Protein AF-A0A8S2RZ69-F1 (afdb_monomer_lite)

Foldseek 3Di:
DVLLLVLLVCCVVPPQLVVLCVVVVAGAHHQDPVDPCSVLSNLVRVLVDPLVSSCVSCVVVVNNVSRADPVNSVVSVVVNVLCVLVVVLVCQLPDPPDDNVVCNVVSVVVNVVVVVVVVD

Structure (mmCIF, N/CA/C/O backbone):
data_AF-A0A8S2RZ69-F1
#
_entry.id   AF-A0A8S2RZ69-F1
#
loop_
_atom_site.group_PDB
_atom_site.id
_atom_site.type_symbol
_atom_site.label_atom_id
_atom_site.label_alt_id
_atom_site.label_comp_id
_atom_site.label_asym_id
_atom_site.label_entity_id
_atom_site.label_seq_id
_atom_site.pdbx_PDB_ins_code
_atom_site.Cartn_x
_atom_site.Cartn_y
_atom_site.Cartn_z
_atom_site.occupancy
_atom_site.B_iso_or_equiv
_atom_site.auth_seq_id
_atom_site.auth_comp_id
_atom_site.auth_asym_id
_atom_site.auth_atom_id
_atom_site.pdbx_PDB_model_num
ATOM 1 N N . LEU A 1 1 ? -9.057 -2.128 -3.092 1.00 83.69 1 LEU A N 1
ATOM 2 C CA . LEU A 1 1 ? -8.715 -0.689 -3.267 1.00 83.69 1 LEU A CA 1
ATOM 3 C C . LEU A 1 1 ? -9.646 0.291 -2.535 1.00 83.69 1 LEU A C 1
ATOM 5 O O . LEU A 1 1 ? -9.134 1.133 -1.813 1.00 83.69 1 LEU A O 1
ATOM 9 N N . VAL A 1 2 ? -10.983 0.189 -2.632 1.00 91.19 2 VAL A N 1
ATOM 10 C CA . VAL A 1 2 ? -11.909 1.153 -1.977 1.00 91.19 2 VAL A CA 1
ATOM 11 C C . VAL A 1 2 ? -11.658 1.319 -0.470 1.00 91.19 2 VAL A C 1
ATOM 13 O O . VAL A 1 2 ? -11.609 2.448 0.014 1.00 91.19 2 VAL A O 1
ATOM 16 N N . LYS A 1 3 ? -11.468 0.218 0.275 1.00 94.12 3 LYS A N 1
ATOM 17 C CA . LYS A 1 3 ? -11.137 0.271 1.712 1.00 94.12 3 LYS A CA 1
ATOM 18 C C . LYS A 1 3 ? -9.845 1.049 1.970 1.00 94.12 3 LYS A C 1
ATOM 20 O O . LYS A 1 3 ? -9.861 1.978 2.764 1.00 94.12 3 LYS A O 1
ATOM 25 N N . VAL A 1 4 ? -8.774 0.750 1.231 1.00 93.69 4 VAL A N 1
ATOM 26 C CA . VAL A 1 4 ? -7.487 1.466 1.309 1.00 93.69 4 VAL A CA 1
ATOM 27 C C . VAL A 1 4 ? -7.665 2.965 1.062 1.00 93.69 4 VAL A C 1
ATOM 29 O O . VAL A 1 4 ? -7.166 3.774 1.835 1.00 93.69 4 VAL A O 1
ATOM 32 N N . SER A 1 5 ? -8.443 3.360 0.049 1.00 91.81 5 SER A N 1
ATOM 33 C CA . SER A 1 5 ? -8.727 4.778 -0.206 1.00 91.81 5 SER A CA 1
ATOM 34 C C . SER A 1 5 ? -9.486 5.445 0.945 1.00 91.81 5 SER A C 1
ATOM 36 O O . SER A 1 5 ? -9.241 6.614 1.241 1.00 91.81 5 SER A O 1
ATOM 38 N N . LYS A 1 6 ? -10.399 4.724 1.609 1.00 93.56 6 LYS A N 1
ATOM 39 C CA . LYS A 1 6 ? -11.114 5.228 2.792 1.00 93.56 6 LYS A CA 1
ATOM 40 C C . LYS A 1 6 ? -10.202 5.328 4.015 1.00 93.56 6 LYS A C 1
ATOM 42 O O . LYS A 1 6 ? -10.269 6.341 4.700 1.00 93.56 6 LYS A O 1
ATOM 47 N N . ILE A 1 7 ? -9.328 4.347 4.243 1.00 94.56 7 ILE A N 1
ATOM 48 C CA . ILE A 1 7 ? -8.312 4.371 5.309 1.00 94.56 7 ILE A CA 1
ATOM 49 C C . ILE A 1 7 ? -7.368 5.560 5.103 1.00 94.56 7 ILE A C 1
ATOM 51 O O . ILE A 1 7 ? -7.170 6.355 6.016 1.00 94.56 7 ILE A O 1
ATOM 55 N N . ALA A 1 8 ? -6.857 5.742 3.884 1.00 93.19 8 ALA A N 1
ATOM 56 C CA . ALA A 1 8 ? -6.025 6.888 3.542 1.00 93.19 8 ALA A CA 1
ATOM 57 C C . ALA A 1 8 ? -6.791 8.204 3.711 1.00 93.19 8 ALA A C 1
ATOM 59 O O . ALA A 1 8 ? -6.264 9.159 4.252 1.00 93.19 8 ALA A O 1
ATOM 60 N N . LYS A 1 9 ? -8.064 8.289 3.309 1.00 92.81 9 LYS A N 1
ATOM 61 C CA . LYS A 1 9 ? -8.866 9.490 3.589 1.00 92.81 9 LYS A CA 1
ATOM 62 C C . LYS A 1 9 ? -8.951 9.754 5.096 1.00 92.81 9 LYS A C 1
ATOM 64 O O . LYS A 1 9 ? -8.748 10.890 5.512 1.00 92.81 9 LYS A O 1
ATOM 69 N N . LEU A 1 10 ? -9.207 8.715 5.888 1.00 93.44 10 LEU A N 1
ATOM 70 C CA . LEU A 1 10 ? -9.349 8.807 7.336 1.00 93.44 10 LEU A CA 1
ATOM 71 C C . LEU A 1 10 ? -8.071 9.318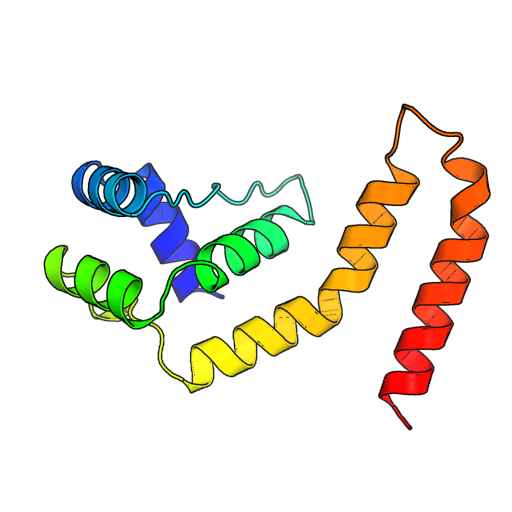 8.015 1.00 93.44 10 LEU A C 1
ATOM 73 O O . LEU A 1 10 ? -8.184 10.154 8.906 1.00 93.44 10 LEU A O 1
ATOM 77 N N . SER A 1 11 ? -6.882 8.915 7.547 1.00 93.44 11 SER A N 1
ATOM 78 C CA . SER A 1 11 ? -5.590 9.414 8.060 1.00 93.44 11 SER A CA 1
ATOM 79 C C . SER A 1 11 ? -5.359 10.903 7.842 1.00 93.44 11 SER A C 1
ATOM 81 O O . SER A 1 11 ? -4.517 11.476 8.517 1.00 93.44 11 SER A O 1
ATOM 83 N N . HIS A 1 12 ? -6.105 11.540 6.936 1.00 91.38 12 HIS A N 1
ATOM 84 C CA . HIS A 1 12 ? -6.019 12.985 6.690 1.00 91.38 12 HIS A CA 1
ATOM 85 C C . HIS A 1 12 ? -7.206 13.768 7.250 1.00 91.38 12 HIS A C 1
ATOM 87 O O . HIS A 1 12 ? -7.127 14.986 7.363 1.00 91.38 12 HIS A O 1
ATOM 93 N N . THR A 1 13 ? -8.326 13.106 7.549 1.00 92.81 13 THR A N 1
ATOM 94 C CA . THR A 1 13 ? -9.553 13.781 8.005 1.00 92.81 13 THR A CA 1
ATOM 95 C C . THR A 1 13 ? -9.873 13.566 9.479 1.00 92.81 13 THR A C 1
ATOM 97 O O . THR A 1 13 ? -10.692 14.302 10.015 1.00 92.81 13 THR A O 1
ATOM 100 N N . SER A 1 14 ? -9.292 12.554 10.128 1.00 93.88 14 SER A N 1
ATOM 101 C CA . SER A 1 14 ? -9.512 12.262 11.546 1.00 93.88 14 SER A CA 1
ATOM 102 C C . SER A 1 14 ? -8.213 12.411 12.325 1.00 93.88 14 SER A C 1
ATOM 104 O O . SER A 1 14 ? -7.305 11.594 12.176 1.00 93.88 14 SER A O 1
ATOM 106 N N . THR A 1 15 ? -8.154 13.425 13.190 1.00 93.25 15 THR A N 1
ATOM 107 C CA . THR A 1 15 ? -7.001 13.690 14.060 1.00 93.25 15 THR A CA 1
ATOM 108 C C . THR A 1 15 ? -6.697 12.494 14.959 1.00 93.25 15 THR A C 1
ATOM 110 O O . THR A 1 15 ? -5.559 12.056 15.022 1.00 93.25 15 THR A O 1
ATOM 113 N N . ILE A 1 16 ? -7.728 11.876 15.548 1.00 95.00 16 ILE A N 1
ATOM 114 C CA . ILE A 1 16 ? -7.571 10.711 16.436 1.00 95.00 16 ILE A CA 1
ATOM 115 C C . ILE A 1 16 ? -6.944 9.527 15.687 1.00 95.00 16 ILE A C 1
ATOM 117 O O . ILE A 1 16 ? -6.085 8.827 16.218 1.00 95.00 16 ILE A O 1
ATOM 121 N N . PHE A 1 17 ? -7.378 9.277 14.448 1.00 94.88 17 PHE A N 1
ATOM 122 C CA . PHE A 1 17 ? -6.824 8.185 13.648 1.00 94.88 17 PHE A CA 1
ATOM 123 C C . PHE A 1 17 ? -5.378 8.482 13.222 1.00 94.88 17 PHE A C 1
ATOM 125 O O . PHE A 1 17 ? -4.535 7.592 13.287 1.00 94.88 17 PHE A O 1
ATOM 132 N N . ALA A 1 18 ? -5.083 9.728 12.838 1.00 94.25 18 ALA A N 1
ATOM 133 C CA . ALA A 1 18 ? -3.733 10.165 12.491 1.00 94.25 18 ALA A CA 1
ATOM 134 C C . ALA A 1 18 ? -2.759 10.034 13.676 1.00 94.25 18 ALA A C 1
ATOM 136 O O . ALA A 1 18 ? -1.708 9.420 13.521 1.00 94.25 18 ALA A O 1
ATOM 137 N N . GLU A 1 19 ? -3.144 10.505 14.865 1.00 94.62 19 GLU A N 1
ATOM 138 C CA . GLU A 1 19 ? -2.346 10.392 16.097 1.00 94.62 19 GLU A CA 1
ATOM 139 C C . GLU A 1 19 ? -2.052 8.930 16.460 1.00 94.62 19 GLU A C 1
ATOM 141 O O . GLU A 1 19 ? -0.942 8.587 16.863 1.00 94.62 19 GLU A O 1
ATOM 146 N N . LYS A 1 20 ? -3.032 8.031 16.293 1.00 94.88 20 LYS A N 1
ATOM 147 C CA . LYS A 1 20 ? -2.836 6.597 16.552 1.00 94.88 20 LYS A CA 1
ATOM 148 C C . LYS A 1 20 ? -1.865 5.950 15.568 1.00 94.88 20 LYS A C 1
ATOM 150 O O . LYS A 1 20 ? -1.074 5.111 15.988 1.00 94.88 20 LYS A O 1
ATOM 155 N N . LEU A 1 21 ? -1.910 6.337 14.292 1.00 94.25 21 LEU A N 1
ATOM 156 C CA . LEU A 1 21 ? -0.933 5.887 13.299 1.00 94.25 21 LEU A CA 1
ATOM 157 C C . LEU A 1 21 ? 0.470 6.420 13.610 1.00 94.25 21 LEU A C 1
ATOM 159 O O . LEU A 1 21 ? 1.440 5.669 13.541 1.00 94.25 21 LEU A O 1
ATOM 163 N N . GLU A 1 22 ? 0.580 7.685 14.006 1.00 93.69 22 GLU A N 1
ATOM 164 C CA . GLU A 1 22 ? 1.855 8.290 14.388 1.00 93.69 22 GLU A CA 1
ATOM 165 C C . GLU A 1 22 ? 2.455 7.617 15.629 1.00 93.69 22 GLU A C 1
ATOM 167 O O . GLU A 1 22 ? 3.656 7.360 15.669 1.00 93.69 22 GLU A O 1
ATOM 172 N N . HIS A 1 23 ? 1.620 7.226 16.597 1.00 94.06 23 HIS A N 1
ATOM 173 C CA . HIS A 1 23 ? 2.057 6.503 17.794 1.00 94.06 23 HIS A CA 1
ATOM 174 C C . HIS A 1 23 ? 2.697 5.140 17.485 1.00 94.06 23 HIS A C 1
ATOM 176 O O . HIS A 1 23 ? 3.608 4.719 18.193 1.00 94.06 23 HIS A O 1
ATOM 182 N N . ILE A 1 24 ? 2.264 4.472 16.410 1.00 92.69 24 ILE A N 1
ATOM 183 C CA . ILE A 1 24 ? 2.892 3.237 15.906 1.00 92.69 24 ILE A CA 1
ATOM 184 C C . ILE A 1 24 ? 3.989 3.515 14.856 1.00 92.69 24 ILE A C 1
ATOM 186 O O . ILE A 1 24 ? 4.476 2.601 14.191 1.00 92.69 24 ILE A O 1
ATOM 190 N N . GLY A 1 25 ? 4.381 4.781 14.672 1.00 91.31 25 GLY A N 1
ATOM 191 C CA . GLY A 1 25 ? 5.428 5.204 13.740 1.00 91.31 25 GLY A CA 1
ATOM 192 C C . GLY A 1 25 ? 5.044 5.068 12.264 1.00 91.31 25 GLY A C 1
ATOM 193 O O . GLY A 1 25 ? 5.914 4.880 11.411 1.00 91.31 25 GLY A O 1
ATOM 194 N N . LYS A 1 26 ? 3.748 5.109 11.934 1.00 92.38 26 LYS A N 1
ATOM 195 C CA . LYS A 1 26 ? 3.231 4.923 10.571 1.00 92.38 26 LYS A CA 1
ATOM 196 C C . LYS A 1 26 ? 2.529 6.186 10.075 1.00 92.38 26 LYS A C 1
ATOM 198 O O . LYS A 1 26 ? 1.902 6.920 10.825 1.00 92.38 26 LYS A O 1
ATOM 203 N N . SER A 1 27 ? 2.597 6.419 8.767 1.00 89.62 27 SER A N 1
ATOM 204 C CA . SER A 1 27 ? 1.862 7.492 8.094 1.00 89.62 27 SER A CA 1
ATOM 205 C C . SER A 1 27 ? 1.427 7.032 6.708 1.00 89.62 27 SER A C 1
ATOM 207 O O . SER A 1 27 ? 2.173 6.340 6.009 1.00 89.62 27 SER A O 1
ATOM 209 N N . ILE A 1 28 ? 0.203 7.397 6.318 1.00 88.62 28 ILE A N 1
ATOM 210 C CA . ILE A 1 28 ? -0.392 7.004 5.039 1.00 88.62 28 ILE A CA 1
ATOM 211 C C . ILE A 1 28 ? -0.516 8.251 4.154 1.00 88.62 28 ILE A C 1
ATOM 213 O O . ILE A 1 28 ? -1.286 9.161 4.474 1.00 88.62 28 ILE A O 1
ATOM 217 N N . PRO A 1 29 ? 0.193 8.320 3.015 1.00 80.81 29 PRO A N 1
ATOM 218 C CA . PRO A 1 29 ? 0.098 9.453 2.109 1.00 80.81 29 PRO A CA 1
ATOM 219 C C . PRO A 1 29 ? -1.262 9.474 1.407 1.00 80.81 29 PRO A C 1
ATOM 221 O O . PRO A 1 29 ? -1.828 8.434 1.051 1.00 80.81 29 PRO A O 1
ATOM 224 N N . LYS A 1 30 ? -1.782 10.680 1.163 1.00 77.19 30 LYS A N 1
ATOM 225 C CA . LYS A 1 30 ? -2.984 10.867 0.349 1.00 77.19 30 LYS A CA 1
ATOM 226 C C . LYS A 1 30 ? -2.633 10.604 -1.112 1.00 77.19 30 LYS A C 1
ATOM 228 O O . LYS A 1 30 ? -1.753 11.267 -1.658 1.00 77.19 30 LYS A O 1
ATOM 233 N N . ALA A 1 31 ? -3.345 9.680 -1.754 1.00 74.38 31 ALA A N 1
ATOM 234 C CA . ALA A 1 31 ? -3.178 9.444 -3.183 1.00 74.38 31 ALA A CA 1
ATOM 235 C C . ALA A 1 31 ? -3.465 10.736 -3.978 1.00 74.38 31 ALA A C 1
ATOM 237 O O . ALA A 1 31 ? -4.505 11.379 -3.792 1.00 74.38 31 ALA A O 1
ATOM 238 N N . ASN A 1 32 ? -2.541 11.111 -4.863 1.00 74.38 32 ASN A N 1
ATOM 239 C CA . ASN A 1 32 ? -2.647 12.269 -5.741 1.00 74.38 32 ASN A CA 1
ATOM 240 C C . ASN A 1 32 ? -3.046 11.810 -7.149 1.00 74.38 32 ASN A C 1
ATOM 242 O O . ASN A 1 32 ? -2.305 11.083 -7.803 1.00 74.38 32 ASN A O 1
ATOM 246 N N . LYS A 1 33 ? -4.190 12.288 -7.647 1.00 65.94 33 LYS A N 1
ATOM 247 C CA . LYS A 1 33 ? -4.723 11.895 -8.959 1.00 65.94 33 LYS A CA 1
ATOM 248 C C . LYS A 1 33 ? -3.782 12.185 -10.135 1.00 65.94 33 LYS A C 1
ATOM 250 O O . LYS A 1 33 ? -3.894 11.500 -11.141 1.00 65.94 33 LYS A O 1
ATOM 255 N N . THR A 1 34 ? -2.887 13.169 -10.033 1.00 66.31 34 THR A N 1
ATOM 256 C CA . THR A 1 34 ? -1.971 13.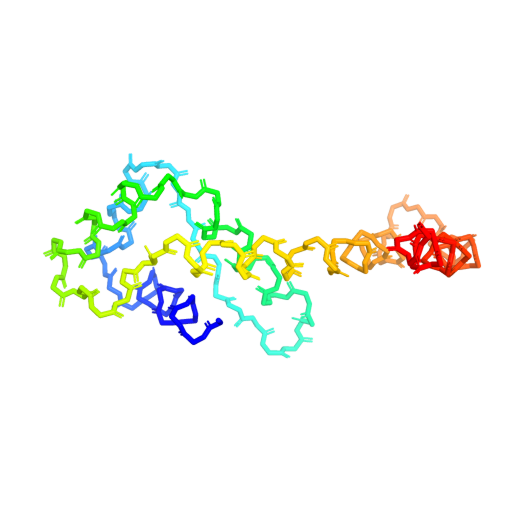519 -11.134 1.00 66.31 34 THR A CA 1
ATOM 257 C C . THR A 1 34 ? -0.723 12.641 -11.185 1.00 66.31 34 THR A C 1
ATOM 259 O O . THR A 1 34 ? -0.106 12.529 -12.240 1.00 66.31 34 THR A O 1
ATOM 262 N N . ARG A 1 35 ? -0.354 11.986 -10.076 1.00 75.06 35 A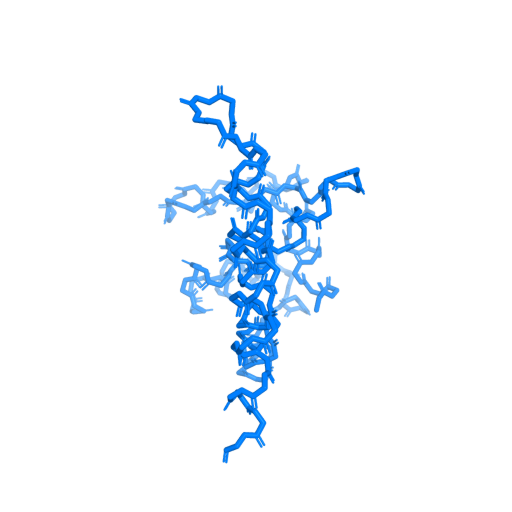RG A N 1
ATOM 263 C CA . ARG A 1 35 ? 0.811 11.097 -10.005 1.00 75.06 35 ARG A CA 1
ATOM 264 C C . ARG A 1 35 ? 0.334 9.648 -10.014 1.00 75.06 35 ARG A C 1
ATOM 266 O O . ARG A 1 35 ? -0.230 9.177 -9.025 1.00 75.06 35 ARG A O 1
ATOM 273 N N . TRP A 1 36 ? 0.554 8.955 -11.130 1.00 79.19 36 TRP A N 1
ATOM 274 C CA . TRP A 1 36 ? -0.005 7.622 -11.385 1.00 79.19 36 TRP A CA 1
ATOM 275 C C . TRP A 1 36 ? 0.370 6.593 -10.296 1.00 79.19 36 TRP A C 1
ATOM 277 O O . TRP A 1 36 ? -0.476 5.814 -9.865 1.00 79.19 36 TRP A O 1
ATOM 287 N N . ASN A 1 37 ? 1.596 6.667 -9.762 1.00 82.62 37 ASN A N 1
ATOM 288 C CA . ASN A 1 37 ? 2.094 5.760 -8.722 1.00 82.62 37 ASN A CA 1
ATOM 289 C C . ASN A 1 37 ? 1.604 6.090 -7.298 1.00 82.62 37 ASN A C 1
ATOM 291 O O . ASN A 1 37 ? 1.916 5.373 -6.352 1.00 82.62 37 ASN A O 1
ATOM 295 N N . SER A 1 38 ? 0.816 7.150 -7.109 1.00 84.12 38 SER A N 1
ATOM 296 C CA . SER A 1 38 ? 0.374 7.540 -5.768 1.00 84.12 38 SER A CA 1
ATOM 297 C C . SER A 1 38 ? -0.552 6.506 -5.126 1.00 84.12 38 SER A C 1
ATOM 299 O O . SER A 1 38 ? -0.500 6.309 -3.915 1.00 84.12 38 SER A O 1
ATOM 301 N N . GLN A 1 39 ? -1.371 5.812 -5.925 1.00 87.62 39 GLN A N 1
ATOM 302 C CA . GLN A 1 39 ? -2.210 4.717 -5.436 1.00 87.62 39 GLN A CA 1
ATOM 303 C C . GLN A 1 39 ? -1.363 3.521 -4.995 1.00 87.62 39 GLN A C 1
ATOM 305 O O . GLN A 1 39 ? -1.637 2.958 -3.937 1.00 87.62 39 GLN A O 1
ATOM 310 N N . PHE A 1 40 ? -0.322 3.188 -5.766 1.00 90.81 40 PHE A N 1
ATOM 311 C CA . PHE A 1 40 ? 0.658 2.161 -5.415 1.00 90.81 40 PHE A CA 1
ATOM 312 C C . PHE A 1 40 ? 1.312 2.480 -4.066 1.00 90.81 40 PHE A C 1
ATOM 314 O O . PHE A 1 40 ? 1.199 1.689 -3.134 1.00 90.81 40 PHE A O 1
ATOM 321 N N . SER A 1 41 ? 1.858 3.690 -3.903 1.00 91.00 41 SER A N 1
ATOM 322 C CA . SER A 1 41 ? 2.473 4.111 -2.639 1.00 91.00 41 SER A CA 1
ATOM 323 C C . SER A 1 41 ? 1.487 4.116 -1.466 1.00 91.00 41 SER A C 1
ATOM 325 O O . SER A 1 41 ? 1.851 3.753 -0.352 1.00 91.00 41 SER A O 1
ATOM 327 N N . THR A 1 42 ? 0.224 4.506 -1.671 1.00 92.81 42 THR A N 1
ATOM 328 C CA . THR A 1 42 ? -0.787 4.426 -0.604 1.00 92.81 42 THR A CA 1
ATOM 329 C C . THR A 1 42 ? -1.056 2.974 -0.192 1.00 92.81 42 THR A C 1
ATOM 331 O O . THR A 1 42 ? -1.135 2.699 1.005 1.00 92.81 42 THR A O 1
ATOM 334 N N . VAL A 1 43 ? -1.192 2.048 -1.148 1.00 94.12 43 VAL A N 1
ATOM 335 C CA . VAL A 1 43 ? -1.391 0.615 -0.859 1.00 94.12 43 VAL A CA 1
ATOM 336 C C . VAL A 1 43 ? -0.184 0.038 -0.124 1.00 94.12 43 VAL A C 1
ATOM 338 O O . VAL A 1 43 ? -0.360 -0.594 0.915 1.00 94.12 43 VAL A O 1
ATOM 341 N N . GLU A 1 44 ? 1.025 0.325 -0.601 1.00 94.56 44 GLU A N 1
ATOM 342 C CA . GLU A 1 44 ? 2.284 -0.085 0.026 1.00 94.56 44 GLU A CA 1
ATOM 343 C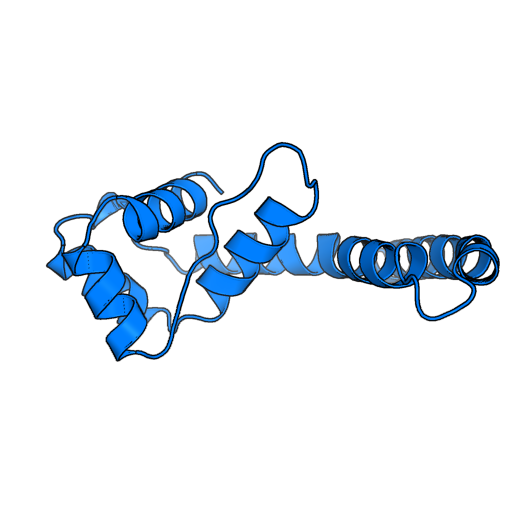 C . GLU A 1 44 ? 2.378 0.393 1.479 1.00 94.56 44 GLU A C 1
ATOM 345 O O . GLU A 1 44 ? 2.703 -0.375 2.384 1.00 94.56 44 GLU A O 1
ATOM 350 N N . LYS A 1 45 ? 2.037 1.655 1.750 1.00 94.12 45 LYS A N 1
ATOM 351 C CA . LYS A 1 45 ? 2.071 2.193 3.116 1.00 94.12 45 LYS A CA 1
ATOM 352 C C . LYS A 1 45 ? 1.025 1.563 4.026 1.00 94.12 45 LYS A C 1
ATOM 354 O O . LYS A 1 45 ? 1.319 1.379 5.200 1.00 94.12 45 LYS A O 1
ATOM 359 N N . VAL A 1 46 ? -0.148 1.198 3.507 1.00 95.06 46 VAL A N 1
ATOM 360 C CA . VAL A 1 46 ? -1.161 0.467 4.285 1.00 95.06 46 VAL A CA 1
ATOM 361 C C . VAL A 1 46 ? -0.714 -0.963 4.587 1.00 95.06 46 VAL A C 1
ATOM 363 O O . VAL A 1 46 ? -0.893 -1.415 5.714 1.00 95.06 46 VAL A O 1
ATOM 366 N N . LEU A 1 47 ? -0.101 -1.658 3.625 1.00 95.00 47 LEU A N 1
ATOM 367 C CA . LEU A 1 47 ? 0.413 -3.018 3.823 1.00 95.00 47 LEU A CA 1
ATOM 368 C C . LEU A 1 47 ? 1.610 -3.080 4.782 1.00 95.00 47 LEU A C 1
ATOM 370 O O . LEU A 1 47 ? 1.794 -4.081 5.465 1.00 95.00 47 LEU A O 1
ATOM 374 N N . ASN A 1 48 ? 2.371 -1.992 4.899 1.00 94.12 48 ASN A N 1
ATOM 375 C CA . ASN A 1 48 ? 3.462 -1.856 5.865 1.00 94.12 48 ASN A CA 1
ATOM 376 C C . ASN A 1 48 ? 3.002 -1.664 7.326 1.00 94.12 48 ASN A C 1
ATOM 378 O O . ASN A 1 48 ? 3.850 -1.545 8.221 1.00 94.12 48 ASN A O 1
ATOM 382 N N . ILE A 1 49 ? 1.694 -1.575 7.585 1.00 95.44 49 ILE A N 1
ATOM 383 C CA . ILE A 1 49 ? 1.126 -1.509 8.936 1.00 95.44 49 ILE A CA 1
ATOM 384 C C . ILE A 1 49 ? 0.724 -2.929 9.357 1.00 95.44 49 ILE A C 1
ATOM 386 O O . ILE A 1 49 ? -0.004 -3.586 8.605 1.00 95.44 49 ILE A O 1
ATOM 390 N N . PRO A 1 50 ? 1.141 -3.410 10.545 1.00 94.38 50 PRO A N 1
ATOM 391 C CA . PRO A 1 50 ? 0.733 -4.719 11.040 1.00 94.38 50 PRO A CA 1
ATOM 392 C C . PRO A 1 50 ? -0.8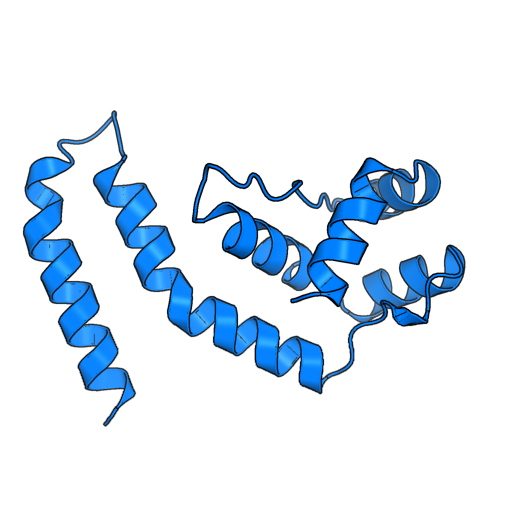00 -4.884 11.021 1.00 94.38 50 PRO A C 1
ATOM 394 O O . PRO A 1 50 ? -1.514 -3.998 11.502 1.00 94.38 50 PRO A O 1
ATOM 397 N N . PRO A 1 51 ? -1.338 -5.998 10.482 1.00 94.31 51 PRO A N 1
ATOM 398 C CA . PRO A 1 51 ? -2.784 -6.177 10.347 1.00 94.31 51 PRO A CA 1
ATOM 399 C C . PRO A 1 51 ? -3.569 -6.095 11.658 1.00 94.31 51 PRO A C 1
ATOM 401 O O . PRO A 1 51 ? -4.690 -5.585 11.663 1.00 94.31 51 PRO A O 1
ATOM 404 N N . SER A 1 52 ? -2.991 -6.586 12.759 1.00 94.19 52 SER A N 1
ATOM 405 C CA . SER A 1 52 ? -3.578 -6.488 14.099 1.00 94.19 52 SER A CA 1
ATOM 406 C C . SER A 1 52 ? -3.730 -5.029 14.520 1.00 94.19 52 SER A C 1
ATOM 408 O O . SER A 1 52 ? -4.844 -4.588 14.783 1.00 94.19 52 SER A O 1
ATOM 410 N N . GLU A 1 53 ? -2.642 -4.260 14.473 1.00 95.56 53 GLU A N 1
ATOM 411 C CA . GLU A 1 53 ? -2.615 -2.854 14.882 1.00 95.56 53 GLU A CA 1
ATOM 412 C C . GLU A 1 53 ? -3.567 -1.995 14.045 1.00 95.56 53 GLU A C 1
ATOM 414 O O . GLU A 1 53 ? -4.364 -1.229 14.588 1.00 95.56 53 GLU A O 1
ATOM 419 N N . LEU A 1 54 ? -3.547 -2.149 12.715 1.00 95.69 54 LEU A N 1
ATOM 420 C CA . LEU A 1 54 ? -4.425 -1.373 11.840 1.00 95.69 54 LEU A CA 1
ATOM 421 C C . LEU A 1 54 ? -5.902 -1.648 12.143 1.00 95.69 54 LEU A C 1
ATOM 423 O O . LEU A 1 54 ? -6.700 -0.715 12.263 1.00 95.69 54 LEU A O 1
ATOM 427 N N . ASN A 1 55 ? -6.276 -2.924 12.264 1.00 95.94 55 ASN A N 1
ATOM 428 C CA . ASN A 1 55 ? -7.659 -3.303 12.525 1.00 95.94 55 ASN A CA 1
ATOM 429 C C . ASN A 1 55 ? -8.103 -2.908 13.943 1.00 95.94 55 ASN A C 1
ATOM 431 O O . ASN A 1 55 ? -9.246 -2.483 14.108 1.00 95.94 55 ASN A O 1
ATOM 435 N N . GLU A 1 56 ? -7.226 -2.982 14.946 1.00 96.19 56 GLU A N 1
ATOM 436 C CA . GLU A 1 56 ? -7.497 -2.494 16.304 1.00 96.19 56 GLU A CA 1
ATOM 437 C C . GLU A 1 56 ? -7.781 -0.990 16.318 1.00 96.19 56 GLU A C 1
ATOM 439 O O . GLU A 1 56 ? -8.800 -0.559 16.866 1.00 96.19 56 GLU A O 1
ATOM 444 N N . ILE A 1 57 ? -6.942 -0.191 15.648 1.00 95.94 57 ILE A N 1
ATOM 445 C CA . ILE A 1 57 ? -7.150 1.256 15.531 1.00 95.94 57 ILE A CA 1
ATOM 446 C C . ILE A 1 57 ? -8.479 1.539 14.817 1.00 95.94 57 ILE A C 1
ATOM 448 O O . ILE A 1 57 ? -9.266 2.354 15.300 1.00 95.94 57 ILE A O 1
ATOM 452 N N . LEU A 1 58 ? -8.767 0.858 13.700 1.00 96.31 58 LEU A N 1
ATOM 453 C CA . LEU A 1 58 ? -10.013 1.033 12.940 1.00 96.31 58 LEU A CA 1
ATOM 454 C C . LEU A 1 58 ? -11.260 0.694 13.764 1.00 96.31 58 LEU A C 1
ATOM 456 O O . LEU A 1 58 ? -12.265 1.403 13.678 1.00 96.31 58 LEU A O 1
ATOM 460 N N . VAL A 1 59 ? -11.203 -0.358 14.582 1.00 96.38 59 VAL A N 1
ATOM 461 C CA . VAL A 1 59 ? -12.287 -0.714 15.506 1.00 96.38 59 VAL A CA 1
ATOM 462 C C . VAL A 1 59 ? -12.444 0.350 16.592 1.00 96.38 59 VAL A C 1
ATOM 464 O O . VAL A 1 59 ? -13.570 0.780 16.849 1.00 96.38 59 VAL A O 1
ATOM 467 N N . PHE A 1 60 ? -11.341 0.829 17.174 1.00 94.94 60 PHE A N 1
ATOM 468 C CA . PHE A 1 60 ? -11.347 1.880 18.194 1.00 94.94 60 PHE A CA 1
ATOM 469 C C . PHE A 1 60 ? -12.018 3.169 17.696 1.00 94.94 60 PHE A C 1
ATOM 471 O O . PHE A 1 60 ? -12.865 3.737 18.385 1.00 94.94 60 PHE A O 1
ATOM 478 N N . VAL A 1 61 ? -11.724 3.592 16.462 1.00 94.69 61 VAL A N 1
ATOM 479 C CA . VAL A 1 61 ? -12.348 4.780 15.849 1.00 94.69 61 VAL A CA 1
ATOM 480 C C . VAL A 1 61 ? -13.726 4.507 15.223 1.00 94.69 61 VAL A C 1
ATOM 482 O O . VAL A 1 61 ? -14.231 5.337 14.472 1.00 94.69 61 VAL A O 1
ATOM 485 N N . LYS A 1 62 ? -14.359 3.363 15.528 1.00 94.50 62 LYS A N 1
ATOM 486 C CA . LYS A 1 62 ? -15.697 2.960 15.048 1.00 94.50 62 LYS A CA 1
ATOM 487 C C . LYS A 1 62 ? -15.821 2.836 13.519 1.00 94.50 62 LYS A C 1
ATOM 489 O O . LYS A 1 62 ? -16.904 2.998 12.965 1.00 94.50 62 LYS A O 1
ATOM 494 N N . HIS A 1 63 ? -14.736 2.476 12.834 1.00 94.25 63 HIS A N 1
ATOM 495 C CA . HIS A 1 63 ? -14.674 2.255 11.384 1.00 94.25 63 HIS A CA 1
ATOM 496 C C . HIS A 1 63 ? -14.400 0.784 11.021 1.00 94.25 63 HIS A C 1
ATOM 498 O O . HIS A 1 63 ? -13.622 0.481 10.114 1.00 94.25 63 HIS A O 1
ATOM 504 N N . LYS A 1 64 ? -15.077 -0.150 11.704 1.00 93.31 64 LYS A N 1
ATOM 505 C CA . LYS A 1 64 ? -14.912 -1.604 11.511 1.00 93.31 64 LYS A CA 1
ATOM 506 C C . LYS A 1 64 ? -15.155 -2.069 10.066 1.00 93.31 64 LYS A C 1
ATOM 508 O O . LYS A 1 64 ? -14.529 -3.023 9.614 1.00 93.31 64 LYS A O 1
ATOM 513 N N . ASP A 1 65 ? -15.999 -1.368 9.312 1.00 93.19 65 ASP A N 1
ATOM 514 C CA . ASP A 1 65 ? -16.277 -1.677 7.899 1.00 93.19 65 ASP A CA 1
ATOM 515 C C . ASP A 1 65 ? -15.048 -1.518 6.987 1.00 93.19 65 ASP A C 1
ATOM 517 O O . ASP A 1 65 ? -15.033 -2.000 5.849 1.00 93.19 65 ASP A O 1
ATOM 521 N N . PHE A 1 66 ? -14.008 -0.824 7.462 1.00 94.31 66 PHE A N 1
ATOM 522 C CA . PHE A 1 66 ? -12.761 -0.621 6.727 1.00 94.31 66 PHE A CA 1
ATOM 523 C C . PHE A 1 66 ? -11.680 -1.632 7.103 1.00 94.31 66 PHE A C 1
ATOM 525 O O . PHE A 1 66 ? -10.649 -1.651 6.434 1.00 94.31 66 PHE A O 1
ATOM 532 N N . CYS A 1 67 ? -11.917 -2.492 8.100 1.00 95.56 67 CYS A N 1
ATOM 533 C CA . CYS A 1 67 ? -10.969 -3.531 8.477 1.00 95.56 67 CYS A CA 1
ATOM 534 C C . CYS A 1 67 ? -10.646 -4.430 7.279 1.00 95.56 67 CYS A C 1
ATOM 536 O O . CYS A 1 67 ? -11.528 -4.818 6.496 1.00 95.56 67 CYS A O 1
ATOM 538 N N . LEU A 1 68 ? -9.364 -4.746 7.136 1.00 95.56 68 LEU A N 1
ATOM 539 C CA . LEU A 1 68 ? -8.856 -5.594 6.069 1.00 95.56 68 LEU A CA 1
ATOM 540 C C . LEU A 1 68 ? -8.856 -7.049 6.539 1.00 95.56 68 LEU A C 1
ATOM 542 O O . LEU A 1 68 ? -8.409 -7.365 7.643 1.00 95.56 68 LEU A O 1
ATOM 546 N N . LEU A 1 69 ? -9.391 -7.929 5.697 1.00 95.25 69 LEU A N 1
ATOM 547 C CA . LEU A 1 69 ? -9.404 -9.377 5.904 1.00 95.25 69 LEU A CA 1
ATOM 548 C C . LEU A 1 69 ? -8.242 -10.032 5.152 1.00 95.25 69 LEU A C 1
ATOM 550 O O . LEU A 1 69 ? -7.676 -9.423 4.250 1.00 95.25 69 LEU A O 1
ATOM 554 N N . ALA A 1 70 ? -7.940 -11.301 5.445 1.00 94.56 70 ALA A N 1
ATOM 555 C CA . ALA A 1 70 ? -6.869 -12.048 4.770 1.00 94.56 70 ALA A CA 1
ATOM 556 C C . ALA A 1 70 ? -6.945 -11.958 3.232 1.00 94.56 70 ALA A C 1
ATOM 558 O O . ALA A 1 70 ? -5.953 -11.639 2.584 1.00 94.56 70 ALA A O 1
ATOM 559 N N . LYS A 1 71 ? -8.147 -12.107 2.660 1.00 94.81 71 LYS A N 1
ATOM 560 C CA . LYS A 1 71 ? -8.386 -11.944 1.215 1.00 94.81 71 LYS A CA 1
ATOM 561 C C . LYS A 1 71 ? -8.065 -10.542 0.685 1.00 94.81 71 LYS A C 1
ATOM 563 O O . LYS A 1 71 ? -7.637 -10.399 -0.453 1.00 94.81 71 LYS A O 1
ATOM 568 N N . ASP A 1 72 ? -8.289 -9.506 1.500 1.00 95.81 72 ASP A N 1
ATOM 569 C CA . ASP A 1 72 ? -7.972 -8.131 1.120 1.00 95.81 72 ASP A CA 1
ATOM 570 C C . ASP A 1 72 ? -6.445 -7.973 1.061 1.00 95.81 72 ASP A C 1
ATOM 572 O O . ASP A 1 72 ? -5.933 -7.414 0.100 1.00 95.81 72 ASP A O 1
ATOM 576 N N . TYR A 1 73 ? -5.714 -8.519 2.040 1.00 95.44 73 TYR A N 1
ATOM 577 C CA . TYR A 1 73 ? -4.247 -8.521 2.041 1.00 95.44 73 TYR A CA 1
ATOM 578 C C . TYR A 1 73 ? -3.660 -9.298 0.862 1.00 95.44 73 TYR A C 1
ATOM 580 O O . TYR A 1 73 ? -2.738 -8.801 0.226 1.00 95.44 73 TYR A O 1
ATOM 588 N N . GLN A 1 74 ? -4.197 -10.477 0.538 1.00 95.31 74 GLN A N 1
ATOM 589 C CA . GLN A 1 74 ? -3.763 -11.253 -0.630 1.00 95.31 74 GLN A CA 1
ATOM 590 C C . GLN A 1 74 ? -3.900 -10.434 -1.919 1.00 95.31 74 GLN A C 1
ATOM 592 O O . GLN A 1 74 ? -2.911 -10.206 -2.606 1.00 95.31 74 GLN A O 1
ATOM 597 N N . MET A 1 75 ? -5.086 -9.870 -2.165 1.00 95.19 75 MET A N 1
ATOM 598 C CA . MET A 1 75 ? -5.341 -9.037 -3.343 1.00 95.19 75 MET A CA 1
ATOM 599 C C . MET A 1 75 ? -4.448 -7.788 -3.398 1.00 95.19 75 MET A C 1
ATOM 601 O O . MET A 1 75 ? -4.023 -7.370 -4.472 1.00 95.19 75 MET A O 1
ATOM 605 N N . LEU A 1 76 ? -4.180 -7.145 -2.257 1.00 95.50 76 LEU A N 1
ATOM 606 C CA . LEU A 1 76 ? -3.314 -5.965 -2.214 1.00 95.50 76 LEU A CA 1
ATOM 607 C C . LEU A 1 76 ? -1.840 -6.322 -2.456 1.00 95.50 76 LEU A C 1
ATOM 609 O O . LEU A 1 76 ? -1.143 -5.537 -3.091 1.00 95.50 76 LEU A O 1
ATOM 613 N N . ASN A 1 77 ? -1.376 -7.480 -1.981 1.00 94.50 77 ASN A N 1
ATOM 614 C CA . ASN A 1 77 ? -0.022 -7.963 -2.252 1.00 94.50 77 ASN A CA 1
ATOM 615 C C . ASN A 1 77 ? 0.155 -8.337 -3.727 1.00 94.50 77 ASN A C 1
ATOM 617 O O . ASN A 1 77 ? 1.145 -7.932 -4.325 1.00 94.50 77 ASN A O 1
ATOM 621 N N . GLU A 1 78 ? -0.819 -9.021 -4.334 1.00 92.75 78 GLU A N 1
ATOM 622 C CA . GLU A 1 78 ? -0.829 -9.285 -5.782 1.00 92.75 78 GLU A CA 1
ATOM 623 C C . GLU A 1 78 ? -0.795 -7.976 -6.581 1.00 92.75 78 GLU A C 1
ATOM 625 O O . GLU A 1 78 ? 0.008 -7.816 -7.496 1.00 92.75 78 GLU A O 1
ATOM 630 N N . PHE A 1 79 ? -1.614 -6.996 -6.185 1.00 92.38 79 PHE A N 1
ATOM 631 C CA . PHE A 1 79 ? -1.614 -5.667 -6.795 1.00 92.38 79 PHE A CA 1
ATOM 632 C C . PHE A 1 79 ? -0.247 -4.976 -6.709 1.00 92.38 79 PHE A C 1
ATOM 634 O O . PHE A 1 79 ? 0.168 -4.355 -7.685 1.00 92.38 79 PHE A O 1
ATOM 641 N N . LEU A 1 80 ? 0.447 -5.055 -5.565 1.00 92.62 80 LEU A N 1
ATOM 642 C CA . LEU A 1 80 ? 1.803 -4.513 -5.462 1.00 92.62 80 LEU A CA 1
ATOM 643 C C . LEU A 1 80 ? 2.764 -5.285 -6.357 1.00 92.62 80 LEU A C 1
ATOM 645 O O . LEU A 1 80 ? 3.442 -4.651 -7.151 1.00 92.62 80 LEU A O 1
ATOM 649 N N . SER A 1 81 ? 2.773 -6.617 -6.289 1.00 90.56 81 SER A N 1
ATOM 650 C CA . SER A 1 81 ? 3.662 -7.467 -7.091 1.00 90.56 81 SER A CA 1
ATOM 651 C C . SER A 1 81 ? 3.618 -7.096 -8.574 1.00 90.56 81 SER A C 1
ATOM 653 O O . SER A 1 81 ? 4.650 -6.796 -9.163 1.00 90.56 81 SER A O 1
ATOM 655 N N . LEU A 1 82 ? 2.411 -6.986 -9.138 1.00 88.94 82 LEU A N 1
ATOM 656 C CA . LEU A 1 82 ? 2.206 -6.644 -10.549 1.00 88.94 82 LEU A CA 1
ATOM 657 C C . LEU A 1 82 ? 2.684 -5.233 -10.920 1.00 88.94 82 LEU A C 1
ATOM 659 O O . LEU A 1 82 ? 2.989 -4.964 -12.080 1.00 88.94 82 LEU A O 1
ATOM 663 N N . LEU A 1 83 ? 2.686 -4.299 -9.967 1.00 90.38 83 LEU A N 1
ATOM 664 C CA . LEU A 1 83 ? 2.951 -2.884 -10.230 1.00 90.38 83 LEU A CA 1
ATOM 665 C C . LEU A 1 83 ? 4.329 -2.406 -9.772 1.00 90.38 83 LEU A C 1
ATOM 667 O O . LEU A 1 83 ? 4.751 -1.333 -10.209 1.00 90.38 83 LEU A O 1
ATOM 671 N N . THR A 1 84 ? 5.032 -3.175 -8.937 1.00 90.50 84 THR A N 1
ATOM 672 C CA . THR A 1 84 ? 6.356 -2.825 -8.403 1.00 90.50 84 THR A CA 1
ATOM 673 C C . THR A 1 84 ? 7.331 -2.516 -9.529 1.00 90.50 84 THR A C 1
ATOM 675 O O . THR A 1 84 ? 7.948 -1.453 -9.525 1.00 90.50 84 THR A O 1
ATOM 678 N N . LEU A 1 85 ? 7.378 -3.366 -10.555 1.00 89.38 85 LEU A N 1
ATOM 679 C CA . LEU A 1 85 ? 8.291 -3.201 -11.682 1.00 89.38 85 LEU A CA 1
ATOM 680 C C . LEU A 1 85 ? 8.073 -1.875 -12.430 1.00 89.38 85 LEU A C 1
ATOM 682 O O . LEU A 1 85 ? 9.016 -1.163 -12.772 1.00 89.38 85 LEU A O 1
ATOM 686 N N . PHE A 1 86 ? 6.812 -1.484 -12.623 1.00 90.19 86 PHE A N 1
ATOM 687 C CA . PHE A 1 86 ? 6.464 -0.206 -13.247 1.00 90.19 86 PHE A CA 1
ATOM 688 C C . PHE A 1 86 ? 6.774 0.990 -12.335 1.00 90.19 86 PHE A C 1
ATOM 690 O O . PHE A 1 86 ? 7.146 2.069 -12.816 1.00 90.19 86 PHE A O 1
ATOM 697 N N . ALA A 1 87 ? 6.614 0.822 -11.020 1.00 89.38 87 ALA A N 1
ATOM 698 C CA . ALA A 1 87 ? 6.953 1.844 -10.039 1.00 89.38 87 ALA A CA 1
ATOM 699 C C . ALA A 1 87 ? 8.469 2.106 -10.019 1.00 89.38 87 ALA A C 1
ATOM 701 O O . ALA A 1 87 ? 8.881 3.267 -10.083 1.00 89.38 87 ALA A O 1
ATOM 702 N N . GLU A 1 88 ? 9.284 1.051 -10.021 1.00 88.44 88 GLU A N 1
ATOM 703 C CA . GLU A 1 88 ? 10.748 1.120 -10.100 1.00 88.44 88 GLU A CA 1
ATOM 704 C C . GLU A 1 88 ? 11.219 1.727 -11.423 1.00 88.44 88 GLU A C 1
ATOM 706 O O . GLU A 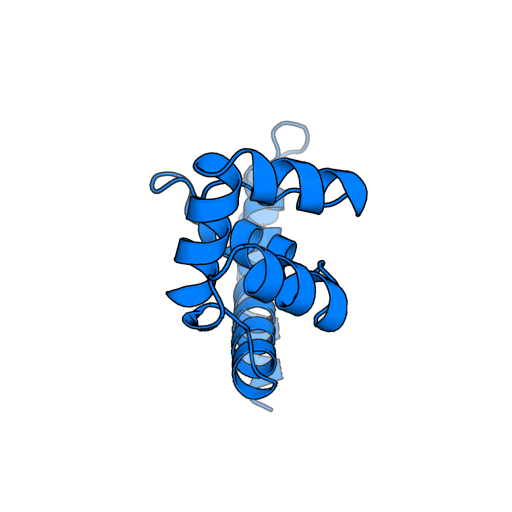1 88 ? 11.999 2.681 -11.423 1.00 88.44 88 GLU A O 1
ATOM 711 N N . ALA A 1 89 ? 10.661 1.265 -12.546 1.00 89.19 89 ALA A N 1
ATOM 712 C CA . ALA A 1 89 ? 10.901 1.828 -13.873 1.00 89.19 89 ALA A CA 1
ATOM 713 C C . ALA A 1 89 ? 10.648 3.343 -13.916 1.00 89.19 89 ALA A C 1
ATOM 715 O O . ALA A 1 89 ? 11.420 4.108 -14.498 1.00 89.19 89 ALA A O 1
ATOM 716 N N . THR A 1 90 ? 9.576 3.802 -13.268 1.00 88.69 90 THR A N 1
ATOM 717 C CA . THR A 1 90 ? 9.252 5.231 -13.181 1.00 88.69 90 THR A CA 1
ATOM 718 C C . THR A 1 90 ? 10.260 5.996 -12.335 1.00 88.69 90 THR A C 1
ATOM 720 O O . THR A 1 90 ? 10.659 7.087 -12.729 1.00 88.69 90 THR A O 1
ATOM 723 N N . ILE A 1 91 ? 10.696 5.449 -11.199 1.00 86.44 91 ILE A N 1
ATOM 724 C CA . ILE A 1 91 ? 11.723 6.090 -10.364 1.00 86.44 91 ILE A CA 1
ATOM 725 C C . ILE A 1 91 ? 13.032 6.225 -11.150 1.00 86.44 91 ILE A C 1
ATOM 727 O O . ILE A 1 91 ? 13.629 7.301 -11.165 1.00 86.44 91 ILE A O 1
ATOM 731 N N . LEU A 1 92 ? 13.445 5.164 -11.847 1.00 87.19 92 LEU A N 1
ATOM 732 C CA . LEU A 1 92 ? 14.681 5.138 -12.625 1.00 87.19 92 LEU A CA 1
ATOM 733 C C . LEU A 1 92 ? 14.653 6.144 -13.786 1.00 87.19 92 LEU A C 1
ATOM 735 O O . LEU A 1 92 ? 15.590 6.919 -13.972 1.00 87.19 92 LEU A O 1
ATOM 739 N N . THR A 1 93 ? 13.561 6.167 -14.551 1.00 86.19 93 THR A N 1
ATOM 740 C CA . THR A 1 93 ? 13.429 7.020 -15.747 1.00 86.19 93 THR A CA 1
ATOM 741 C C . THR A 1 93 ? 13.127 8.488 -15.431 1.00 86.19 93 THR A C 1
ATOM 743 O O . THR A 1 93 ? 13.344 9.351 -16.281 1.00 86.19 93 THR A O 1
ATOM 746 N N . GLN A 1 94 ? 12.679 8.798 -14.211 1.00 84.75 94 GLN A N 1
ATOM 747 C CA . GLN A 1 94 ? 12.469 10.168 -13.725 1.00 84.75 94 GLN A CA 1
ATOM 748 C C . GLN A 1 94 ? 13.634 10.697 -12.872 1.00 84.75 94 GLN A C 1
ATOM 750 O O . GLN A 1 94 ? 13.531 11.791 -12.322 1.00 84.75 94 GLN A O 1
ATOM 755 N N . SER A 1 95 ? 14.732 9.947 -12.734 1.00 82.38 95 SER A N 1
ATOM 756 C CA . SER A 1 95 ? 15.899 10.395 -11.968 1.00 82.38 95 SER A CA 1
ATOM 757 C C . SER A 1 95 ? 16.567 11.602 -12.633 1.00 82.38 95 SER A C 1
ATOM 759 O O . SER A 1 95 ? 16.998 11.527 -13.782 1.00 82.38 95 SER A O 1
ATOM 761 N N . GLU A 1 96 ? 16.690 12.706 -11.895 1.00 81.38 96 GLU A N 1
ATOM 762 C CA . GLU A 1 96 ? 17.372 13.930 -12.351 1.00 81.38 96 GLU A CA 1
ATOM 763 C C . GLU A 1 96 ? 18.890 13.885 -12.105 1.00 81.38 96 GLU A C 1
ATOM 765 O O . GLU A 1 96 ? 19.650 14.633 -12.714 1.00 81.38 96 GLU A O 1
ATOM 770 N N . ASN A 1 97 ? 19.348 12.976 -11.237 1.00 82.62 97 ASN A N 1
ATOM 771 C CA . ASN A 1 97 ? 20.748 12.882 -10.812 1.00 82.62 97 ASN A CA 1
ATOM 772 C C . ASN A 1 97 ? 21.582 11.913 -11.668 1.00 82.62 97 ASN A C 1
ATOM 774 O O . ASN A 1 97 ? 22.791 11.794 -11.478 1.00 82.62 97 ASN A O 1
ATOM 778 N N . THR A 1 98 ? 20.947 11.195 -12.595 1.00 78.56 98 THR A N 1
ATOM 779 C CA . THR A 1 98 ? 21.578 10.200 -13.473 1.00 78.56 98 THR A CA 1
ATOM 780 C C . THR A 1 98 ? 20.985 10.309 -14.877 1.00 78.56 98 THR A C 1
ATOM 782 O O . THR A 1 98 ? 19.779 10.519 -14.971 1.00 78.56 98 THR A O 1
ATOM 785 N N . PRO A 1 99 ? 21.753 10.115 -15.969 1.00 81.38 99 PRO A N 1
ATOM 786 C CA . PRO A 1 99 ? 21.210 10.157 -17.329 1.00 81.38 99 PRO A CA 1
ATOM 787 C C . PRO A 1 99 ? 20.082 9.131 -17.535 1.00 81.38 99 PRO A C 1
ATOM 789 O O . PRO A 1 99 ? 20.339 7.951 -17.756 1.00 81.38 99 PRO A O 1
ATOM 792 N N . SER A 1 100 ? 18.825 9.572 -17.460 1.00 83.06 100 SER A N 1
ATOM 793 C CA . SER A 1 100 ? 17.658 8.682 -17.431 1.00 83.06 100 SER A CA 1
ATOM 794 C C . SER A 1 100 ? 17.269 8.123 -18.803 1.00 83.06 100 SER A C 1
ATOM 796 O O . SER A 1 100 ? 16.750 7.011 -18.898 1.00 83.06 100 SER A O 1
ATOM 798 N N . ILE A 1 101 ? 17.586 8.847 -19.885 1.00 86.75 101 ILE A N 1
ATOM 799 C CA . ILE A 1 101 ? 17.279 8.441 -21.267 1.00 86.75 101 ILE A CA 1
ATOM 800 C C . ILE A 1 101 ? 17.931 7.100 -21.639 1.00 86.75 101 ILE A C 1
ATOM 802 O O . ILE A 1 101 ? 17.307 6.261 -22.287 1.00 86.75 101 ILE A O 1
ATOM 806 N N . SER A 1 102 ? 19.158 6.863 -21.168 1.00 88.12 102 SER A N 1
ATOM 807 C CA . SER A 1 102 ? 19.922 5.642 -21.442 1.00 88.12 102 SER A CA 1
ATOM 808 C C . SER A 1 102 ? 19.301 4.397 -20.805 1.00 88.12 102 SER A C 1
ATOM 810 O O . SER A 1 102 ? 19.585 3.284 -21.239 1.00 88.12 102 SER A O 1
ATOM 812 N N . PHE A 1 103 ? 18.436 4.572 -19.800 1.00 87.81 103 PHE A N 1
ATOM 813 C CA . PHE A 1 103 ? 17.773 3.476 -19.100 1.00 87.81 103 PHE A CA 1
ATOM 814 C C . PHE A 1 103 ? 16.425 3.090 -19.707 1.00 87.81 103 PHE A C 1
ATOM 816 O O . PHE A 1 103 ? 15.902 2.041 -19.346 1.00 87.81 103 PHE A O 1
ATOM 823 N N . ILE A 1 104 ? 15.871 3.860 -20.651 1.00 89.00 104 ILE A N 1
ATOM 824 C CA . ILE A 1 104 ? 14.539 3.574 -21.210 1.00 89.00 104 ILE A CA 1
ATOM 825 C C . ILE A 1 104 ? 14.510 2.210 -21.904 1.00 89.00 104 ILE A C 1
ATOM 827 O O . ILE A 1 104 ? 13.694 1.363 -21.549 1.00 89.00 104 ILE A O 1
ATOM 831 N N . ALA A 1 105 ? 15.404 1.978 -22.870 1.00 91.31 105 ALA A N 1
ATOM 832 C CA . ALA A 1 105 ? 15.430 0.719 -23.614 1.00 91.31 105 ALA A CA 1
ATOM 833 C C . ALA A 1 105 ? 15.714 -0.500 -22.707 1.00 91.31 105 ALA A C 1
ATOM 835 O O . ALA A 1 105 ? 14.949 -1.462 -22.790 1.00 91.31 105 ALA A O 1
ATOM 836 N N . PRO A 1 106 ? 16.710 -0.464 -21.792 1.00 91.12 106 PRO A N 1
ATOM 837 C CA . PRO A 1 106 ? 16.891 -1.519 -20.793 1.00 91.12 106 PRO A CA 1
ATOM 838 C C . PRO A 1 106 ? 15.646 -1.770 -19.935 1.00 91.12 106 PRO A C 1
ATOM 840 O O . PRO A 1 106 ? 15.243 -2.914 -19.783 1.00 91.12 106 PRO A O 1
ATOM 843 N N . THR A 1 107 ? 14.995 -0.716 -19.435 1.00 90.62 107 THR A N 1
ATOM 844 C CA . THR A 1 107 ? 13.820 -0.829 -18.554 1.00 90.62 107 THR A CA 1
ATOM 845 C C . THR A 1 107 ? 12.636 -1.489 -19.258 1.00 90.62 107 THR A C 1
ATOM 847 O O . THR A 1 107 ? 11.982 -2.354 -18.684 1.00 90.62 107 THR A O 1
ATOM 850 N N . VAL A 1 108 ? 12.366 -1.118 -20.516 1.00 90.44 108 VAL A N 1
ATOM 851 C CA . VAL A 1 108 ? 11.316 -1.762 -21.324 1.00 90.44 108 VAL A CA 1
ATOM 852 C C . VAL A 1 108 ? 11.615 -3.249 -21.513 1.00 90.44 108 VAL A C 1
ATOM 854 O O . VAL A 1 108 ? 10.708 -4.074 -21.423 1.00 90.44 108 VAL A O 1
ATOM 857 N N . LEU A 1 109 ? 12.881 -3.592 -21.752 1.00 91.31 109 LEU A N 1
ATOM 858 C CA . LEU A 1 109 ? 13.303 -4.971 -21.966 1.00 91.31 109 LEU A CA 1
ATOM 859 C C . LEU A 1 109 ? 13.200 -5.805 -20.680 1.00 91.31 109 LEU A C 1
ATOM 861 O O . LEU A 1 109 ? 12.719 -6.932 -20.747 1.00 91.31 109 LEU A O 1
ATOM 865 N N . THR A 1 110 ? 13.560 -5.238 -19.524 1.00 89.44 110 THR A N 1
ATOM 866 C CA . THR A 1 110 ? 13.346 -5.854 -18.203 1.00 89.44 110 THR A CA 1
ATOM 867 C C . THR A 1 110 ? 11.864 -6.104 -17.943 1.00 89.44 110 THR A C 1
ATOM 869 O O . THR A 1 110 ? 11.498 -7.223 -17.610 1.00 89.44 110 THR A O 1
ATOM 872 N N . ILE A 1 111 ? 10.998 -5.109 -18.181 1.00 89.94 111 ILE A N 1
ATOM 873 C CA . ILE A 1 111 ? 9.544 -5.274 -18.020 1.00 89.94 111 ILE A CA 1
ATOM 874 C C . ILE A 1 111 ? 9.014 -6.416 -18.881 1.00 89.94 111 ILE A C 1
ATOM 876 O O . ILE A 1 111 ? 8.237 -7.245 -18.417 1.00 89.94 111 ILE A O 1
ATOM 880 N N . TYR A 1 112 ? 9.428 -6.457 -20.145 1.00 90.19 112 TYR A N 1
ATOM 881 C CA . TYR A 1 112 ? 8.985 -7.491 -21.066 1.00 90.19 112 TYR A CA 1
ATOM 882 C C . TYR A 1 112 ? 9.471 -8.884 -20.653 1.00 90.19 112 TYR A C 1
ATOM 884 O O . TYR A 1 112 ? 8.722 -9.850 -20.763 1.00 90.19 112 TYR A O 1
ATOM 892 N N . HIS A 1 113 ? 10.711 -8.989 -20.175 1.00 88.38 113 HIS A N 1
ATOM 893 C CA . HIS A 1 113 ? 11.279 -10.241 -19.688 1.00 88.38 113 HIS A CA 1
ATOM 894 C C . HIS A 1 113 ? 10.531 -10.733 -18.443 1.00 88.38 113 HIS A C 1
ATOM 896 O O . HIS A 1 113 ? 9.951 -11.813 -18.496 1.00 88.38 113 HIS A O 1
ATOM 902 N N . ASP A 1 114 ? 10.412 -9.919 -17.396 1.00 85.25 114 ASP A N 1
ATOM 903 C CA . ASP A 1 114 ? 9.760 -10.324 -16.143 1.00 85.25 114 ASP A CA 1
ATOM 904 C C . ASP A 1 114 ? 8.297 -10.744 -16.357 1.00 85.25 114 ASP A C 1
ATOM 906 O O . ASP A 1 114 ? 7.868 -11.784 -15.860 1.00 85.25 114 ASP A O 1
ATOM 910 N N . LEU A 1 115 ? 7.543 -10.005 -17.182 1.00 85.00 115 LEU A N 1
ATOM 911 C CA . LEU A 1 115 ? 6.151 -10.350 -17.499 1.00 85.00 115 LEU A CA 1
ATOM 912 C C . LEU A 1 115 ? 6.008 -11.659 -18.288 1.00 85.00 115 LEU A C 1
ATOM 914 O O . LEU A 1 115 ? 4.975 -12.318 -18.185 1.00 85.00 115 LEU A O 1
ATOM 918 N N . LEU A 1 116 ? 7.000 -12.027 -19.104 1.00 82.12 116 LEU A N 1
ATOM 919 C CA . LEU A 1 116 ? 6.992 -13.300 -19.827 1.00 82.12 116 LEU A CA 1
ATOM 920 C C . LEU A 1 116 ? 7.377 -14.475 -18.922 1.00 82.12 116 LEU A C 1
ATOM 922 O O . LEU A 1 116 ? 6.805 -15.552 -19.068 1.00 82.12 116 LEU A O 1
ATOM 926 N N . TYR A 1 117 ? 8.317 -14.275 -17.996 1.00 69.44 117 TYR A N 1
ATOM 927 C CA . TYR A 1 117 ? 8.761 -15.317 -17.065 1.00 69.44 117 TYR A CA 1
ATOM 928 C C . TYR A 1 117 ? 7.783 -15.557 -15.907 1.00 69.44 117 TYR A C 1
ATOM 930 O O . TYR A 1 117 ? 7.709 -16.678 -15.415 1.00 69.44 117 TYR A O 1
ATOM 938 N N . GLU A 1 118 ? 6.971 -14.573 -15.508 1.00 61.75 118 GLU A N 1
ATOM 939 C CA . GLU A 1 118 ? 5.850 -14.805 -14.578 1.00 61.75 118 GLU A CA 1
ATOM 940 C C . GLU A 1 118 ? 4.738 -15.694 -15.178 1.00 61.75 118 GLU A C 1
ATOM 942 O O . GLU A 1 118 ? 3.900 -16.208 -14.436 1.00 61.75 118 GLU A O 1
ATOM 947 N N . GLN A 1 119 ? 4.707 -15.895 -16.505 1.00 52.75 119 GLN A N 1
ATOM 948 C CA . GLN A 1 119 ? 3.719 -16.748 -17.186 1.00 52.75 119 GLN A CA 1
ATOM 949 C C . GLN A 1 119 ? 4.186 -18.200 -17.410 1.00 52.75 119 GLN A C 1
ATOM 951 O O . GLN A 1 119 ? 3.403 -19.001 -17.931 1.00 52.75 119 GLN A O 1
ATOM 956 N N . SER A 1 120 ? 5.425 -18.546 -17.036 1.00 43.09 120 SER A N 1
ATOM 957 C CA . SER A 1 120 ? 6.029 -19.885 -17.199 1.00 43.09 120 SER A CA 1
ATOM 958 C C . SER A 1 120 ? 6.172 -20.642 -15.887 1.00 43.09 120 SER A C 1
ATOM 960 O O . SER A 1 120 ? 5.870 -21.857 -15.889 1.00 43.09 120 SER A O 1
#

Sequence (120 aa):
LVKVSKIAKLSHTSTIFAEKLEHIGKSIPKANKTRWNSQFSTVEKVLNIPPSELNEILVFVKHKDFCLLAKDYQMLNEFLSLLTLFAEATILTQSENTPSISFIAPTVLTIYHDLLYEQS

Secondary structure (DSSP, 8-state):
-HHHHHHHHHHHH-HHHHHHHHHTT---PPPPTTSTTHHHHHHHHHHTS-HHHHHHHHHHTT-GGGPPPHHHHHHHHHHHHHHHHHHHHHHHHT-SSS--GGGHHHHHHHHHHHHHHTT-

Radius of gyration: 17.04 Å; chains: 1; bounding box: 38×34×42 Å

Organism: NCBI:txid392030

pLDDT: mean 89.12, std 8.64, range [43.09, 96.38]